Protein AF-A0A660PM32-F1 (afdb_monomer_lite)

Structure (mmCIF, N/CA/C/O backbone):
data_AF-A0A660PM32-F1
#
_entry.id   AF-A0A660PM32-F1
#
loop_
_atom_site.group_PDB
_atom_site.id
_atom_site.type_symbol
_atom_site.label_atom_id
_atom_site.label_alt_id
_atom_site.label_comp_id
_atom_site.label_asym_id
_atom_site.label_entity_id
_atom_site.label_seq_id
_atom_site.pdbx_PDB_ins_code
_atom_site.Cartn_x
_atom_site.Cartn_y
_atom_site.Cartn_z
_atom_site.occupancy
_atom_site.B_iso_or_equiv
_atom_site.auth_seq_id
_atom_site.auth_comp_id
_atom_site.auth_asym_id
_atom_site.auth_atom_id
_atom_site.pdbx_PDB_model_num
ATOM 1 N N . MET A 1 1 ? 11.156 5.774 1.285 1.00 69.38 1 MET A N 1
ATOM 2 C CA . MET A 1 1 ? 10.789 4.854 0.192 1.00 69.38 1 MET A CA 1
ATOM 3 C C . MET A 1 1 ? 9.981 3.712 0.773 1.00 69.38 1 MET A C 1
ATOM 5 O O . MET A 1 1 ? 10.249 3.328 1.905 1.00 69.38 1 MET A O 1
ATOM 9 N N . VAL A 1 2 ? 8.992 3.216 0.034 1.00 72.75 2 VAL A N 1
ATOM 10 C CA . VAL A 1 2 ? 8.153 2.070 0.417 1.00 72.75 2 VAL A CA 1
ATOM 11 C C . VAL A 1 2 ? 8.075 1.125 -0.776 1.00 72.75 2 VAL A C 1
ATOM 13 O O . VAL A 1 2 ? 7.926 1.594 -1.901 1.00 72.75 2 VAL A O 1
ATOM 16 N N . VAL A 1 3 ? 8.191 -0.183 -0.542 1.00 80.94 3 VAL A N 1
ATOM 17 C CA . VAL A 1 3 ? 7.984 -1.201 -1.580 1.00 80.94 3 VAL A CA 1
ATOM 18 C C . VAL A 1 3 ? 6.508 -1.572 -1.613 1.00 80.94 3 VAL A C 1
ATOM 20 O O . VAL A 1 3 ? 5.954 -1.992 -0.598 1.00 80.94 3 VAL A O 1
ATOM 23 N N . ILE A 1 4 ? 5.884 -1.409 -2.775 1.00 80.25 4 ILE A N 1
ATOM 24 C CA . ILE A 1 4 ? 4.477 -1.720 -3.020 1.00 80.25 4 ILE A CA 1
ATOM 25 C C . ILE A 1 4 ? 4.347 -2.868 -4.018 1.00 80.25 4 ILE A C 1
ATOM 27 O O . ILE A 1 4 ? 5.230 -3.080 -4.846 1.00 80.25 4 ILE A O 1
ATOM 31 N N . VAL A 1 5 ? 3.211 -3.557 -3.968 1.00 82.56 5 VAL A N 1
ATOM 32 C CA . VAL A 1 5 ? 2.736 -4.406 -5.067 1.00 82.56 5 VAL A CA 1
ATOM 33 C C . VAL A 1 5 ? 2.218 -3.490 -6.177 1.00 82.56 5 VAL A C 1
ATOM 35 O O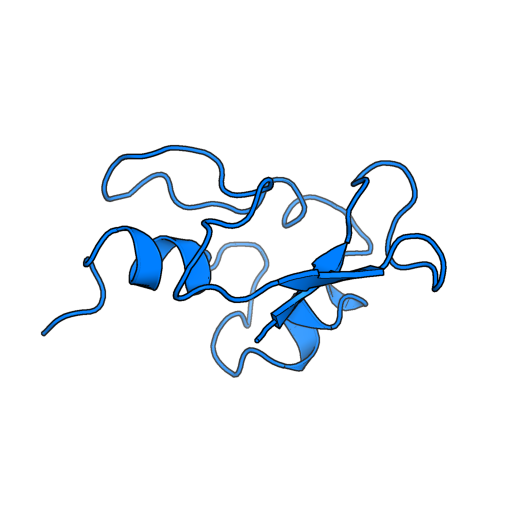 . VAL A 1 5 ? 1.495 -2.548 -5.866 1.00 82.56 5 VAL A O 1
ATOM 38 N N . VAL A 1 6 ? 2.587 -3.705 -7.440 1.00 83.31 6 VAL A N 1
ATOM 39 C CA . VAL A 1 6 ? 2.158 -2.853 -8.566 1.00 83.31 6 VAL A CA 1
ATOM 40 C C . VAL A 1 6 ? 0.775 -3.267 -9.059 1.00 83.31 6 VAL A C 1
ATOM 42 O O . VAL A 1 6 ? -0.116 -2.424 -9.113 1.00 83.31 6 VAL A O 1
ATOM 45 N N . ASP A 1 7 ? 0.584 -4.557 -9.332 1.00 83.94 7 ASP A N 1
ATOM 46 C CA . ASP A 1 7 ? -0.681 -5.150 -9.765 1.00 83.94 7 ASP A CA 1
ATOM 47 C C . ASP A 1 7 ? -1.338 -5.970 -8.628 1.00 83.94 7 ASP A C 1
ATOM 49 O O . ASP A 1 7 ? -0.811 -7.017 -8.233 1.00 83.94 7 ASP A O 1
ATOM 53 N N . PRO A 1 8 ? -2.491 -5.536 -8.081 1.00 82.06 8 PRO A N 1
ATOM 54 C CA . PRO A 1 8 ? -3.231 -6.265 -7.050 1.00 82.06 8 PRO A CA 1
ATOM 55 C C . PRO A 1 8 ? -3.788 -7.632 -7.473 1.00 82.06 8 PRO A C 1
ATOM 57 O O . PRO A 1 8 ? -4.297 -8.371 -6.626 1.00 82.06 8 PRO A O 1
ATOM 60 N N . ASP A 1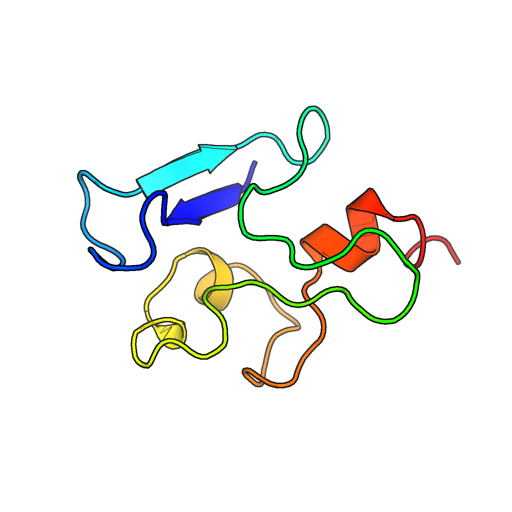 9 ? -3.783 -7.974 -8.751 1.00 86.19 9 ASP A N 1
ATOM 61 C CA . ASP A 1 9 ? -4.284 -9.266 -9.214 1.00 86.19 9 ASP A CA 1
ATOM 62 C C . ASP A 1 9 ? -3.160 -10.304 -9.320 1.00 86.19 9 ASP A C 1
ATOM 64 O O . ASP A 1 9 ? -3.418 -11.498 -9.183 1.00 86.19 9 ASP A O 1
ATOM 68 N N . LEU A 1 10 ? -1.903 -9.855 -9.416 1.00 84.62 10 LEU A N 1
ATOM 69 C CA . LEU A 1 10 ? -0.714 -10.718 -9.417 1.00 84.62 10 LEU A CA 1
ATOM 70 C C . LEU A 1 10 ? -0.131 -10.984 -8.015 1.00 84.62 10 LEU A C 1
ATOM 72 O O . LEU A 1 10 ? 0.612 -11.945 -7.830 1.00 84.62 10 LEU A O 1
ATOM 76 N N . GLY A 1 11 ? -0.455 -10.156 -7.016 1.00 85.50 11 GLY A N 1
ATOM 77 C CA . GLY A 1 11 ? 0.018 -10.339 -5.635 1.00 85.50 11 GLY A CA 1
ATOM 78 C C . GLY A 1 11 ? 1.516 -10.039 -5.425 1.00 85.50 11 GLY A C 1
ATOM 79 O O . GLY A 1 11 ? 2.155 -9.434 -6.286 1.00 85.50 11 GLY A O 1
ATOM 80 N N . PRO A 1 12 ? 2.105 -10.399 -4.267 1.00 87.81 12 PRO A N 1
ATOM 81 C CA . PRO A 1 12 ? 3.434 -9.941 -3.848 1.00 87.81 12 PRO A CA 1
ATOM 82 C C . PRO A 1 12 ? 4.585 -10.792 -4.418 1.00 87.81 12 PRO A C 1
ATOM 84 O O . PRO A 1 12 ? 5.435 -11.278 -3.679 1.00 87.81 12 PRO A O 1
ATOM 87 N N . VAL A 1 13 ? 4.627 -10.974 -5.739 1.00 89.75 13 VAL A N 1
ATOM 88 C CA . VAL A 1 13 ? 5.713 -11.692 -6.436 1.00 89.75 13 VAL A CA 1
ATOM 89 C C . VAL A 1 13 ? 6.839 -10.740 -6.846 1.00 89.75 13 VAL A C 1
ATOM 91 O O . VAL A 1 13 ? 6.572 -9.579 -7.137 1.00 89.75 13 VAL A O 1
ATOM 94 N N . GLU A 1 14 ? 8.089 -11.216 -6.906 1.00 86.62 14 GLU A N 1
ATOM 95 C CA . GLU A 1 14 ? 9.294 -10.385 -7.120 1.00 86.62 14 GLU A CA 1
ATOM 96 C C . GLU A 1 14 ? 9.178 -9.428 -8.321 1.00 86.62 14 GLU A C 1
ATOM 98 O O . GLU A 1 14 ? 9.436 -8.233 -8.190 1.00 86.62 14 GLU A O 1
ATOM 103 N N . GLY A 1 15 ? 8.685 -9.917 -9.464 1.00 90.06 15 GLY A N 1
ATOM 104 C CA . GLY A 1 15 ? 8.476 -9.108 -10.674 1.00 90.06 15 GLY A CA 1
ATOM 105 C C . GLY A 1 15 ? 7.334 -8.084 -10.595 1.00 90.06 15 GLY A C 1
ATOM 106 O O . GLY A 1 15 ? 7.152 -7.302 -11.522 1.00 90.06 15 GLY A O 1
ATOM 107 N N . ASN A 1 16 ? 6.563 -8.079 -9.507 1.00 87.81 16 ASN A N 1
ATOM 108 C CA . ASN A 1 16 ? 5.413 -7.204 -9.281 1.00 87.81 16 ASN A CA 1
ATOM 109 C C . ASN A 1 16 ? 5.619 -6.248 -8.090 1.00 87.81 16 ASN A C 1
ATOM 111 O O . ASN A 1 16 ? 4.673 -5.612 -7.619 1.00 87.81 16 ASN A O 1
ATOM 115 N N . LEU A 1 17 ? 6.846 -6.137 -7.575 1.00 84.94 17 LEU A N 1
ATOM 116 C CA . LEU A 1 17 ? 7.193 -5.210 -6.501 1.00 84.94 17 LEU A CA 1
ATOM 117 C C . LEU A 1 17 ? 7.887 -3.964 -7.061 1.00 84.94 17 LEU A C 1
ATOM 119 O O . LEU A 1 17 ? 8.786 -4.052 -7.893 1.00 84.94 17 LEU A O 1
ATOM 123 N N . LYS A 1 18 ? 7.507 -2.779 -6.573 1.00 85.62 18 LYS A N 1
ATOM 124 C CA . LYS A 1 18 ? 8.141 -1.505 -6.943 1.00 85.62 18 LYS A CA 1
ATOM 125 C C . LYS A 1 18 ? 8.391 -0.644 -5.718 1.00 85.62 18 LYS A C 1
ATOM 127 O O . LYS A 1 18 ? 7.498 -0.434 -4.901 1.00 85.62 18 LYS A O 1
ATOM 132 N N . ALA A 1 19 ? 9.593 -0.087 -5.614 1.00 84.12 19 ALA A N 1
ATOM 133 C CA . ALA A 1 19 ? 9.886 0.938 -4.624 1.00 84.12 19 ALA A CA 1
ATOM 134 C C . ALA A 1 19 ? 9.386 2.305 -5.113 1.00 84.12 19 ALA A C 1
ATOM 136 O O . ALA A 1 19 ? 9.750 2.752 -6.201 1.00 84.12 19 ALA A O 1
ATOM 137 N N . ILE A 1 20 ? 8.576 2.977 -4.299 1.00 77.56 20 ILE A N 1
ATOM 138 C CA . ILE A 1 20 ? 8.092 4.337 -4.554 1.00 77.56 20 ILE A CA 1
ATOM 139 C C . ILE A 1 20 ? 8.601 5.311 -3.488 1.00 77.56 20 ILE A C 1
ATOM 141 O O . ILE A 1 20 ? 8.805 4.953 -2.317 1.00 77.56 20 ILE A O 1
ATOM 145 N N . ASP A 1 21 ? 8.809 6.566 -3.887 1.00 79.25 21 ASP A N 1
ATOM 146 C CA . ASP A 1 21 ? 9.105 7.658 -2.962 1.00 79.25 21 ASP A CA 1
ATOM 147 C C . ASP A 1 21 ? 7.818 8.396 -2.594 1.00 79.25 21 ASP A C 1
ATOM 149 O O . ASP A 1 21 ? 7.345 9.280 -3.302 1.00 79.25 21 ASP A O 1
ATOM 153 N N . THR A 1 22 ? 7.285 8.062 -1.424 1.00 70.62 22 THR A N 1
ATOM 154 C CA . THR A 1 22 ? 6.020 8.592 -0.903 1.00 70.62 22 THR A CA 1
ATOM 155 C C . THR A 1 22 ? 6.050 10.092 -0.593 1.00 70.62 22 THR A C 1
ATOM 157 O O . THR A 1 22 ? 5.029 10.652 -0.200 1.00 70.62 22 THR A O 1
ATOM 160 N N . ARG A 1 23 ? 7.218 10.745 -0.684 1.00 72.56 23 ARG A N 1
ATOM 161 C CA . ARG A 1 23 ? 7.347 12.209 -0.600 1.00 72.56 23 ARG A CA 1
ATOM 162 C C . ARG A 1 23 ? 7.193 12.890 -1.958 1.00 72.56 23 ARG A C 1
ATOM 164 O O . ARG A 1 23 ? 6.929 14.086 -1.992 1.00 72.56 23 ARG A O 1
ATOM 171 N N . LYS A 1 24 ? 7.396 12.149 -3.049 1.00 77.38 24 LYS A N 1
ATOM 172 C CA . LYS A 1 24 ? 7.345 12.649 -4.428 1.00 77.38 24 LYS A CA 1
ATOM 173 C C . LYS A 1 24 ? 6.059 12.244 -5.133 1.00 77.38 24 LYS A C 1
ATOM 175 O O . LYS A 1 24 ? 5.508 13.046 -5.877 1.00 77.38 24 LYS A O 1
ATOM 180 N N . GLU A 1 25 ? 5.580 11.029 -4.886 1.00 75.56 25 GLU A N 1
ATOM 181 C CA . GLU A 1 25 ? 4.386 10.488 -5.533 1.00 75.56 25 GLU A CA 1
ATOM 182 C C . GLU A 1 25 ? 3.450 9.793 -4.527 1.00 75.56 25 GLU A C 1
ATOM 184 O O . GLU A 1 25 ? 3.915 9.163 -3.568 1.00 75.56 25 GLU A O 1
ATOM 189 N N . PRO A 1 26 ? 2.121 9.904 -4.710 1.00 74.31 26 PRO A N 1
ATOM 190 C CA . PRO A 1 26 ? 1.165 9.116 -3.948 1.00 74.31 26 PRO A CA 1
ATOM 191 C C . PRO A 1 26 ? 1.198 7.654 -4.406 1.00 74.31 26 PRO A C 1
ATOM 193 O O . PRO A 1 26 ? 1.484 7.349 -5.561 1.00 74.31 26 PRO A O 1
ATOM 196 N N . CYS A 1 27 ? 0.841 6.732 -3.513 1.00 77.31 27 CYS A N 1
ATOM 197 C CA . CYS A 1 27 ? 0.671 5.339 -3.914 1.00 77.31 27 CYS A CA 1
ATOM 198 C C . CYS A 1 27 ? -0.520 5.174 -4.866 1.00 77.31 27 CYS A C 1
ATOM 200 O O . CYS A 1 27 ? -1.599 5.688 -4.557 1.00 77.31 27 CYS A O 1
ATOM 202 N N . PRO A 1 28 ? -0.365 4.403 -5.958 1.00 78.06 28 PRO A N 1
ATOM 203 C CA . PRO A 1 28 ? -1.436 4.165 -6.924 1.00 78.06 28 PRO A CA 1
ATOM 204 C C . PRO A 1 28 ? -2.630 3.416 -6.319 1.00 78.06 28 PRO A C 1
ATOM 206 O O . PRO A 1 28 ? -3.754 3.568 -6.783 1.00 78.06 28 PRO A O 1
ATOM 209 N N . HIS A 1 29 ? -2.409 2.650 -5.247 1.00 78.75 29 HIS A N 1
ATOM 210 C CA . HIS A 1 29 ? -3.461 1.886 -4.571 1.00 78.75 29 HIS A CA 1
ATOM 211 C C . HIS A 1 29 ? -4.214 2.686 -3.519 1.00 78.75 29 HIS A C 1
ATOM 213 O O . HIS A 1 29 ? -5.095 2.141 -2.855 1.00 78.75 29 HIS A O 1
ATOM 219 N N . LEU A 1 30 ? -3.884 3.962 -3.323 1.00 77.25 30 LEU A N 1
ATOM 220 C CA . LEU A 1 30 ? -4.608 4.801 -2.386 1.00 77.25 30 LEU A CA 1
ATOM 221 C C . LEU A 1 30 ? -6.028 5.058 -2.911 1.00 77.25 30 LEU A C 1
ATOM 223 O O . LEU A 1 30 ? -6.242 5.830 -3.843 1.00 77.25 30 LEU A O 1
ATOM 227 N N . ARG A 1 31 ? -7.025 4.428 -2.288 1.00 76.00 31 ARG A N 1
ATOM 228 C CA . ARG A 1 31 ? -8.432 4.712 -2.559 1.00 76.00 31 ARG A CA 1
ATOM 229 C C . ARG A 1 31 ? -8.792 6.039 -1.908 1.00 76.00 31 ARG A C 1
ATOM 231 O O . ARG A 1 31 ? -8.798 6.128 -0.684 1.00 76.00 31 ARG A O 1
ATOM 238 N N . GLY A 1 32 ? -9.181 7.008 -2.733 1.00 66.12 32 GLY A N 1
ATOM 239 C CA . GLY A 1 32 ? -9.757 8.281 -2.306 1.00 66.12 32 GLY A CA 1
ATOM 240 C C . GLY A 1 32 ? -8.740 9.398 -2.054 1.00 66.12 32 GLY A C 1
ATOM 241 O O . GLY A 1 32 ? -7.548 9.177 -1.881 1.00 66.12 32 GLY A O 1
ATOM 242 N N . SER A 1 33 ? -9.251 10.630 -2.037 1.00 63.91 33 SER A N 1
ATOM 243 C CA . SER A 1 33 ? -8.475 11.870 -1.885 1.00 63.91 33 SER A CA 1
ATOM 244 C C . SER A 1 33 ? -8.983 12.768 -0.747 1.00 63.91 33 SER A C 1
ATOM 246 O O . SER A 1 33 ? -8.604 13.932 -0.659 1.00 63.91 33 SER A O 1
ATOM 248 N N . LYS A 1 34 ? -9.860 12.256 0.133 1.00 58.34 34 LYS A N 1
ATOM 249 C CA . LYS A 1 34 ? -10.514 13.031 1.206 1.00 58.34 34 LYS A CA 1
ATOM 250 C C . LYS A 1 34 ? -10.263 12.452 2.605 1.00 58.34 34 LYS A C 1
ATOM 252 O O . LYS A 1 34 ? -10.385 11.232 2.753 1.00 58.34 34 LYS A O 1
ATOM 257 N N . PRO A 1 35 ? -10.025 13.297 3.635 1.00 50.22 35 PRO A N 1
ATOM 258 C CA . PRO A 1 35 ? -9.912 12.890 5.039 1.00 50.22 35 PRO A CA 1
ATOM 259 C C . PRO A 1 35 ? -10.992 11.889 5.453 1.00 50.22 35 PRO A C 1
ATOM 261 O O . PRO A 1 35 ? -12.168 12.225 5.496 1.00 50.22 35 PRO A O 1
ATOM 264 N N . GLY A 1 36 ? -10.593 10.638 5.711 1.00 52.81 36 GLY A N 1
ATOM 265 C CA . GLY A 1 36 ? -11.493 9.561 6.150 1.00 52.81 36 GLY A CA 1
ATOM 266 C C . GLY A 1 36 ? -11.666 8.401 5.165 1.00 52.81 36 GLY A C 1
ATOM 267 O O . GLY A 1 36 ? -11.915 7.287 5.612 1.00 52.81 36 GLY A O 1
ATOM 268 N N . LYS A 1 37 ? -11.443 8.609 3.862 1.00 58.59 37 LYS A N 1
ATOM 269 C CA . LYS A 1 37 ? -11.406 7.540 2.848 1.00 58.59 37 LYS A CA 1
ATOM 270 C C . LYS A 1 37 ? -9.965 7.342 2.387 1.00 58.59 37 LYS A C 1
ATOM 272 O O . LYS A 1 37 ? -9.628 7.782 1.300 1.00 58.59 37 LYS A O 1
ATOM 277 N N . PHE A 1 38 ? -9.116 6.771 3.242 1.00 68.38 38 PHE A N 1
ATOM 278 C CA . PHE A 1 38 ? -7.702 6.498 2.940 1.00 68.38 38 PHE A CA 1
ATOM 279 C C . PHE A 1 38 ? -7.397 5.026 3.163 1.00 68.38 38 PHE A C 1
ATOM 281 O O . PHE A 1 38 ? -6.759 4.637 4.144 1.00 68.38 38 PHE A O 1
ATOM 288 N N . PHE A 1 39 ? -7.922 4.211 2.261 1.00 68.62 39 PHE A N 1
ATOM 289 C CA . PHE A 1 39 ? -7.756 2.765 2.284 1.00 68.62 39 PHE A CA 1
ATOM 290 C C . PHE A 1 39 ? -6.895 2.334 1.113 1.00 68.62 39 PHE A C 1
ATOM 292 O O . PHE A 1 39 ? -6.989 2.913 0.036 1.00 68.62 39 PHE A O 1
ATOM 299 N N . CYS A 1 40 ? -6.051 1.330 1.306 1.00 77.94 40 CYS A N 1
ATOM 300 C CA . CYS A 1 40 ? -5.320 0.759 0.188 1.00 77.94 40 CYS A CA 1
ATOM 301 C C . CYS A 1 40 ? -6.232 -0.209 -0.571 1.00 77.94 40 CYS A C 1
ATOM 303 O O . CYS A 1 40 ? -6.963 -0.981 0.048 1.00 77.94 40 CYS A O 1
ATOM 305 N N . ALA A 1 41 ? -6.155 -0.228 -1.901 1.00 78.62 41 ALA A N 1
ATOM 306 C CA . ALA A 1 41 ? -6.916 -1.156 -2.728 1.00 78.62 41 ALA A CA 1
ATOM 307 C C . ALA A 1 41 ? -6.556 -2.625 -2.486 1.00 78.62 41 ALA A C 1
ATOM 309 O O . ALA A 1 41 ? -7.343 -3.507 -2.827 1.00 78.62 41 ALA A O 1
ATOM 310 N N . ILE A 1 42 ? -5.398 -2.863 -1.870 1.00 78.25 42 ILE A N 1
ATOM 311 C CA . ILE A 1 42 ? -4.889 -4.198 -1.589 1.00 78.25 42 ILE A CA 1
ATOM 312 C C . ILE A 1 42 ? -5.148 -4.657 -0.150 1.00 78.25 42 ILE A C 1
ATOM 314 O O . ILE A 1 42 ? -4.896 -5.818 0.118 1.00 78.25 42 ILE A O 1
ATOM 318 N N . HIS A 1 43 ? -5.663 -3.820 0.768 1.00 78.31 43 HIS A N 1
ATOM 319 C CA . HIS A 1 43 ? -5.927 -4.253 2.161 1.00 78.31 43 HIS A CA 1
ATOM 320 C C . HIS A 1 43 ? -6.924 -5.415 2.239 1.00 78.31 43 HIS A C 1
ATOM 322 O O . HIS A 1 43 ? -6.808 -6.273 3.109 1.00 78.31 43 HIS A O 1
ATOM 328 N N . ASP A 1 44 ? -7.876 -5.451 1.306 1.00 79.50 44 ASP A N 1
ATOM 329 C CA . ASP A 1 44 ? -8.901 -6.495 1.233 1.00 79.50 44 ASP A CA 1
ATOM 330 C C . ASP A 1 44 ? -8.368 -7.794 0.598 1.00 79.50 44 ASP A C 1
ATOM 332 O O . ASP A 1 44 ? -9.078 -8.797 0.533 1.00 79.50 44 ASP A O 1
ATOM 336 N N . LYS A 1 45 ? -7.132 -7.790 0.081 1.00 84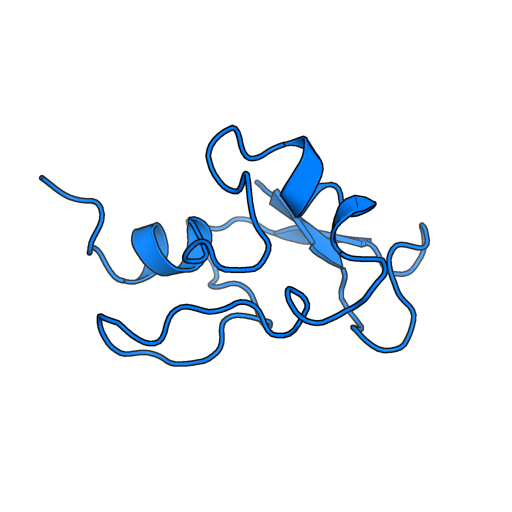.12 45 LYS A N 1
ATOM 337 C CA . LYS A 1 45 ? -6.549 -8.955 -0.585 1.00 84.12 45 LYS A CA 1
ATOM 338 C C . LYS A 1 45 ? -6.013 -9.937 0.470 1.00 84.12 45 LYS A C 1
ATOM 340 O O . LYS A 1 45 ? -5.342 -9.516 1.412 1.00 84.12 45 LYS A O 1
ATOM 345 N N . PRO A 1 46 ? -6.240 -11.255 0.312 1.00 87.25 46 PRO A N 1
ATOM 346 C CA . PRO A 1 46 ? -5.852 -12.252 1.316 1.00 87.25 46 PRO A CA 1
ATOM 347 C C . PRO A 1 46 ? -4.337 -12.298 1.567 1.00 87.25 46 PRO A C 1
ATOM 349 O O . PRO A 1 46 ? -3.907 -12.508 2.699 1.00 87.25 46 PRO A O 1
ATOM 352 N N . TRP A 1 47 ? -3.540 -12.010 0.536 1.00 85.25 47 TRP A N 1
ATOM 353 C CA . TRP A 1 47 ? -2.076 -11.954 0.580 1.00 85.25 47 TRP A CA 1
ATOM 354 C C . TRP A 1 47 ? -1.524 -10.631 1.132 1.00 85.25 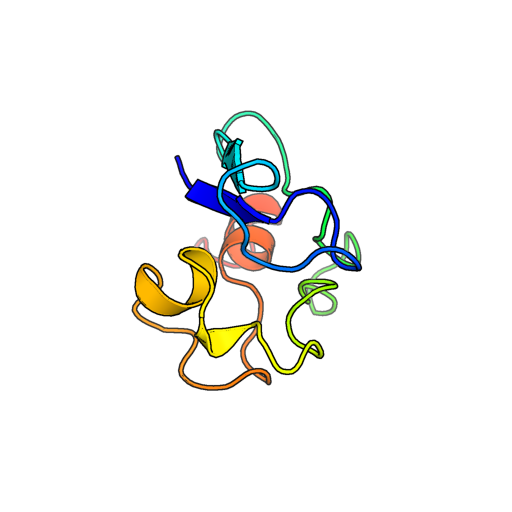47 TRP A C 1
ATOM 356 O O . TRP A 1 47 ? -0.313 -10.459 1.228 1.00 85.25 47 TRP A O 1
ATOM 366 N N . TYR A 1 48 ? -2.364 -9.660 1.507 1.00 82.75 48 TYR A N 1
ATOM 367 C CA . TYR A 1 48 ? -1.897 -8.345 1.966 1.00 82.75 48 TYR A CA 1
ATOM 368 C C . TYR A 1 48 ? -0.890 -8.434 3.124 1.00 82.75 48 TYR A C 1
ATOM 370 O O . TYR A 1 48 ? 0.090 -7.688 3.154 1.00 82.75 48 TYR A O 1
ATOM 378 N N . LYS A 1 49 ? -1.079 -9.400 4.031 1.00 81.88 49 LYS A N 1
ATOM 379 C CA . LYS A 1 49 ? -0.188 -9.644 5.178 1.00 81.88 49 LYS A CA 1
ATOM 380 C C . LYS A 1 49 ? 1.223 -10.097 4.786 1.00 81.88 49 LYS A C 1
ATOM 382 O O . LYS A 1 49 ? 2.145 -9.991 5.590 1.00 81.88 49 LYS A O 1
ATOM 387 N N . GLU A 1 50 ? 1.392 -10.589 3.566 1.00 84.56 50 GLU A N 1
ATOM 388 C CA . GLU A 1 50 ? 2.675 -11.027 3.008 1.00 84.56 50 GLU A CA 1
ATOM 389 C C . GLU A 1 50 ? 3.435 -9.864 2.358 1.00 84.56 50 GLU A C 1
ATOM 391 O O . GLU A 1 50 ? 4.604 -9.991 2.006 1.00 84.56 50 GLU A O 1
ATOM 396 N N . THR A 1 51 ? 2.790 -8.705 2.193 1.00 79.69 51 THR A N 1
ATOM 397 C CA . THR A 1 51 ? 3.418 -7.566 1.528 1.00 79.69 51 THR A CA 1
ATOM 398 C C . THR A 1 51 ? 4.475 -6.899 2.412 1.00 79.69 51 THR A C 1
ATOM 400 O O . THR A 1 51 ? 4.267 -6.736 3.620 1.00 79.69 51 THR A O 1
ATOM 403 N N . PRO A 1 52 ? 5.554 -6.361 1.810 1.00 75.62 52 PRO A N 1
ATOM 404 C CA . PRO A 1 52 ? 6.491 -5.489 2.515 1.00 75.62 52 PRO A CA 1
ATOM 405 C C . PRO A 1 52 ? 5.806 -4.275 3.158 1.00 75.62 52 PRO A C 1
ATOM 407 O O . PRO A 1 52 ? 6.263 -3.787 4.187 1.00 75.62 52 PRO A O 1
ATOM 410 N N . CYS A 1 53 ? 4.693 -3.800 2.582 1.00 73.88 53 CYS A N 1
ATOM 411 C CA . CYS A 1 53 ? 3.876 -2.744 3.177 1.00 73.88 53 CYS A CA 1
ATOM 412 C C . 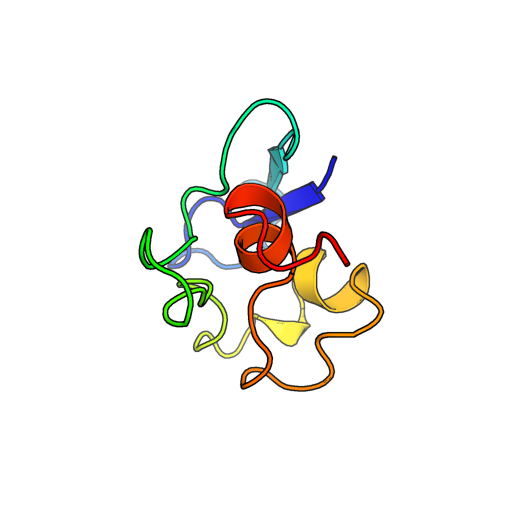CYS A 1 53 ? 3.407 -3.140 4.579 1.00 73.88 53 CYS A C 1
ATOM 414 O O . CYS A 1 53 ? 3.723 -2.428 5.520 1.00 73.88 53 CYS A O 1
ATOM 416 N N . PHE A 1 54 ? 2.744 -4.291 4.725 1.00 77.25 54 PHE A N 1
ATOM 417 C CA . PHE A 1 54 ? 2.257 -4.780 6.018 1.00 77.25 54 PHE A CA 1
ATOM 418 C C . PHE A 1 54 ? 3.406 -5.042 7.006 1.00 77.25 54 PHE A C 1
ATOM 420 O O . PHE A 1 54 ? 3.341 -4.645 8.169 1.00 77.25 54 PHE A O 1
ATOM 427 N N . GLN 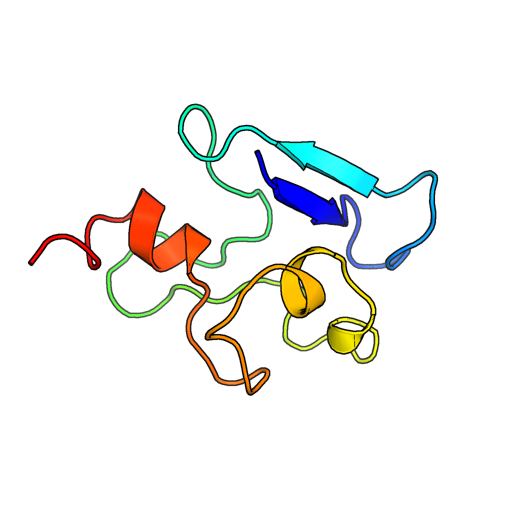A 1 55 ? 4.495 -5.657 6.534 1.00 74.00 55 GLN A N 1
ATOM 428 C CA . GLN A 1 55 ? 5.623 -6.050 7.385 1.00 74.00 55 GLN A CA 1
ATOM 429 C C . GLN A 1 55 ? 6.478 -4.870 7.873 1.00 74.00 55 GLN A C 1
ATOM 431 O O . GLN A 1 55 ? 6.987 -4.899 8.994 1.00 74.00 55 GLN A O 1
ATOM 436 N N . HIS A 1 56 ? 6.629 -3.813 7.071 1.00 68.00 56 HIS A N 1
ATOM 437 C CA . HIS A 1 56 ? 7.465 -2.657 7.412 1.00 68.00 56 HIS A CA 1
ATOM 438 C C . HIS A 1 56 ? 6.690 -1.476 8.038 1.00 68.00 56 HIS A C 1
ATOM 440 O O . HIS A 1 56 ? 7.291 -0.445 8.351 1.00 68.00 56 HIS A O 1
ATOM 446 N N . THR A 1 57 ? 5.378 -1.594 8.291 1.00 59.31 57 THR A N 1
ATOM 447 C CA . THR A 1 57 ? 4.560 -0.539 8.924 1.00 59.31 57 THR A CA 1
ATOM 448 C C . THR A 1 57 ? 4.128 -0.894 10.350 1.00 59.31 57 THR A C 1
ATOM 450 O O . THR A 1 57 ? 3.085 -1.495 10.567 1.00 59.31 57 THR A O 1
ATOM 453 N N . GLN A 1 58 ? 4.862 -0.425 11.362 1.00 48.19 58 GLN A N 1
ATOM 454 C CA . GLN A 1 58 ? 4.610 -0.689 12.796 1.00 48.19 58 GLN A CA 1
ATOM 455 C C . GLN A 1 58 ? 3.248 -0.222 13.403 1.00 48.19 58 GLN A C 1
ATOM 457 O O . GLN A 1 58 ? 3.140 -0.130 14.624 1.00 48.19 58 GLN A O 1
ATOM 462 N N . ILE A 1 59 ? 2.194 0.091 12.631 1.00 51.03 59 ILE A N 1
ATOM 463 C CA . ILE A 1 59 ? 0.855 0.439 13.178 1.00 51.03 59 ILE A CA 1
ATOM 464 C C . ILE A 1 59 ? -0.325 -0.219 12.430 1.00 51.03 59 ILE A C 1
ATOM 466 O O . ILE A 1 59 ? -1.399 -0.285 13.014 1.00 51.03 59 ILE A O 1
ATOM 470 N N . GLU A 1 60 ? -0.167 -0.761 11.217 1.00 60.22 60 GLU A N 1
ATOM 471 C CA . GLU A 1 60 ? -1.261 -1.480 10.530 1.00 60.22 60 GLU A CA 1
ATOM 472 C C . GLU A 1 60 ? -1.338 -2.915 11.084 1.00 60.22 60 GLU A C 1
ATOM 474 O O . GLU A 1 60 ? -0.813 -3.866 10.515 1.00 60.22 60 GLU A O 1
ATOM 479 N N . ARG A 1 61 ? -1.917 -3.054 12.283 1.00 58.88 61 ARG A N 1
ATOM 480 C CA . ARG A 1 61 ? -2.092 -4.336 12.990 1.00 58.88 61 ARG A CA 1
ATOM 481 C C . ARG A 1 61 ? -3.286 -5.117 12.446 1.00 58.88 61 ARG A C 1
ATOM 483 O O . ARG A 1 61 ? -3.404 -6.317 12.688 1.00 58.88 61 ARG A O 1
ATOM 490 N N . SER A 1 62 ? -4.175 -4.432 11.731 1.00 66.31 62 SER A N 1
ATOM 491 C CA . SER A 1 62 ? -5.381 -4.976 11.127 1.00 66.31 62 SER A CA 1
ATOM 492 C C . SER A 1 62 ? -5.548 -4.470 9.689 1.00 66.31 62 SER A C 1
ATOM 494 O O . SER A 1 62 ? -5.261 -3.303 9.427 1.00 66.31 62 SER A O 1
ATOM 496 N N . PRO A 1 63 ? -6.110 -5.279 8.769 1.00 64.69 63 PRO A N 1
ATOM 497 C CA . PRO A 1 63 ? -6.580 -4.799 7.463 1.00 64.69 63 PRO A CA 1
ATOM 498 C C . PRO A 1 63 ? -7.551 -3.609 7.558 1.00 64.69 63 PRO A C 1
ATOM 500 O O . PRO A 1 63 ? -7.679 -2.838 6.610 1.00 64.69 63 PRO A O 1
ATOM 503 N N . ASN A 1 64 ? -8.207 -3.443 8.713 1.00 66.56 64 ASN A N 1
ATOM 504 C CA . ASN A 1 64 ? -9.141 -2.353 8.988 1.00 66.56 64 ASN A CA 1
ATOM 505 C C . ASN A 1 64 ? -8.457 -1.020 9.348 1.00 66.56 64 ASN A C 1
ATOM 507 O O . ASN A 1 64 ? -9.131 0.011 9.436 1.00 66.56 64 ASN A O 1
ATOM 511 N N . ASP A 1 65 ? -7.143 -1.019 9.580 1.00 69.19 65 ASP A N 1
ATOM 512 C CA . ASP A 1 65 ? -6.406 0.198 9.895 1.00 69.19 65 ASP A CA 1
ATOM 513 C C . ASP A 1 65 ? -6.286 1.102 8.660 1.00 69.19 65 ASP A C 1
ATOM 515 O O . ASP A 1 65 ? -6.173 0.660 7.514 1.00 69.19 65 ASP A O 1
ATOM 519 N N . LYS A 1 66 ? -6.312 2.419 8.892 1.00 69.31 66 LYS A N 1
ATOM 520 C CA . LYS A 1 66 ? -6.152 3.407 7.816 1.00 69.31 66 LYS A CA 1
ATOM 521 C C . LYS A 1 66 ? -4.746 3.313 7.232 1.00 69.31 66 LYS A C 1
ATOM 523 O O . LYS A 1 66 ? -3.777 3.306 7.989 1.00 69.31 66 LYS A O 1
ATOM 528 N N . CYS A 1 67 ? -4.644 3.399 5.905 1.00 73.81 67 CYS A N 1
ATOM 529 C CA . CYS A 1 67 ? -3.360 3.408 5.215 1.00 73.81 67 CYS A CA 1
ATOM 530 C C . CYS A 1 67 ? -2.504 4.595 5.691 1.00 73.81 67 CYS A C 1
ATOM 532 O O . CYS A 1 67 ? -2.860 5.764 5.484 1.00 73.81 67 CYS A O 1
ATOM 534 N N . ARG A 1 68 ? -1.352 4.320 6.311 1.00 70.50 68 ARG A N 1
ATOM 535 C CA . ARG A 1 68 ? -0.438 5.341 6.849 1.00 70.50 68 ARG A CA 1
ATOM 536 C C . ARG A 1 68 ? 0.083 6.267 5.754 1.00 70.50 68 ARG A C 1
ATOM 538 O O . ARG A 1 68 ? 0.232 7.467 5.981 1.00 70.50 68 ARG A O 1
ATOM 545 N N . MET A 1 69 ? 0.326 5.727 4.564 1.00 69.62 69 MET A N 1
ATOM 546 C CA . MET A 1 69 ? 0.734 6.515 3.404 1.00 69.62 69 MET A CA 1
ATOM 547 C C . MET A 1 69 ? -0.370 7.483 2.974 1.00 69.62 69 MET A C 1
ATOM 549 O O . MET A 1 69 ? -0.088 8.658 2.763 1.00 69.62 69 MET A O 1
ATOM 553 N N . GLY A 1 70 ? -1.632 7.042 2.972 1.00 68.62 70 GLY A N 1
ATOM 554 C CA . GLY A 1 70 ? -2.779 7.934 2.797 1.00 68.62 70 GLY A CA 1
ATOM 555 C C . GLY A 1 70 ? -2.845 9.022 3.872 1.00 68.62 70 GLY A C 1
ATOM 556 O O . GLY A 1 70 ? -2.958 10.203 3.557 1.00 68.62 70 GLY A O 1
ATOM 557 N N . LYS A 1 71 ? -2.671 8.657 5.150 1.00 68.50 71 LYS A N 1
ATOM 558 C CA . LYS A 1 71 ? -2.608 9.624 6.263 1.00 68.50 71 LYS A CA 1
ATOM 559 C C . LYS A 1 71 ? -1.508 10.680 6.068 1.00 68.50 71 LYS A C 1
ATOM 561 O O . LYS A 1 71 ? -1.733 11.843 6.400 1.00 68.50 71 LYS A O 1
ATOM 566 N N . TYR A 1 72 ? -0.342 10.287 5.550 1.00 68.50 72 TYR A N 1
ATOM 567 C CA . TYR A 1 72 ? 0.786 11.189 5.304 1.00 68.50 72 TYR A CA 1
ATOM 568 C C . TYR A 1 72 ? 0.548 12.107 4.100 1.00 68.50 72 TYR A C 1
ATOM 570 O O . TYR A 1 72 ? 0.650 13.323 4.238 1.00 68.50 72 TYR A O 1
ATOM 578 N N . VAL A 1 73 ? 0.174 11.536 2.949 1.00 64.81 73 VAL A N 1
ATOM 579 C CA . VAL A 1 73 ? -0.070 12.277 1.697 1.00 64.81 73 VAL A CA 1
ATOM 580 C C . VAL A 1 73 ? -1.168 13.325 1.875 1.00 64.81 73 VAL A C 1
ATOM 582 O O . VAL A 1 73 ? -1.084 14.408 1.307 1.00 64.81 73 VAL A O 1
ATOM 585 N N . LEU A 1 74 ? -2.176 13.041 2.703 1.00 65.75 74 LEU A N 1
ATOM 586 C CA . LEU A 1 74 ? -3.321 13.936 2.892 1.00 65.75 74 LEU A CA 1
ATOM 587 C C . LEU A 1 74 ? -3.227 14.811 4.144 1.00 65.75 74 LEU A C 1
ATOM 589 O O . LEU A 1 74 ? -4.216 15.416 4.549 1.00 65.75 74 LEU A O 1
ATOM 593 N N . GLY A 1 75 ? -2.049 14.881 4.771 1.00 61.97 75 GLY A N 1
ATOM 594 C CA . GLY A 1 75 ? -1.760 15.835 5.845 1.00 61.97 75 GLY A CA 1
ATOM 595 C C . GLY A 1 75 ? -2.471 15.575 7.179 1.00 61.97 75 GLY A C 1
ATOM 596 O O . GLY A 1 75 ? -2.250 16.315 8.129 1.00 61.97 75 GLY A O 1
ATOM 597 N N . VAL A 1 76 ? -3.254 14.499 7.310 1.00 57.88 76 VAL A N 1
ATOM 598 C CA . VAL A 1 76 ? -4.032 14.171 8.529 1.00 57.88 76 VAL A CA 1
ATOM 599 C C . VAL A 1 76 ? -3.149 13.579 9.647 1.00 57.88 76 VAL A C 1
ATOM 601 O O . VAL A 1 76 ? -3.622 13.186 10.710 1.00 57.88 76 VAL A O 1
ATOM 604 N N . GLY A 1 77 ? -1.840 13.472 9.410 1.00 51.38 77 GLY A N 1
ATOM 605 C CA . GLY A 1 77 ? -0.835 13.095 10.403 1.00 51.38 77 GLY A CA 1
ATOM 606 C C . GLY A 1 77 ? -0.020 14.247 10.983 1.00 51.38 77 GLY A C 1
ATOM 607 O O . GLY A 1 77 ? 0.854 13.963 11.795 1.00 51.38 77 GLY A O 1
ATOM 608 N N . LYS A 1 78 ? -0.268 15.501 10.585 1.00 42.00 78 LYS A N 1
ATOM 609 C CA . LYS A 1 78 ? 0.330 16.662 11.252 1.00 42.00 78 LYS A CA 1
ATOM 610 C C . LYS A 1 78 ? -0.565 17.085 12.419 1.00 42.00 78 LYS A C 1
ATOM 612 O O . LYS A 1 78 ? -1.553 17.784 12.212 1.00 42.00 78 LYS A O 1
ATOM 617 N N . ALA A 1 79 ? -0.221 16.600 13.607 1.00 41.16 79 ALA A N 1
ATOM 618 C CA . ALA A 1 79 ? -0.436 17.294 14.872 1.00 41.16 79 ALA A CA 1
ATOM 619 C C . ALA A 1 79 ? 0.950 17.667 15.402 1.00 41.16 79 ALA A C 1
ATOM 621 O O . ALA A 1 79 ? 1.865 16.829 15.211 1.00 41.16 79 ALA A O 1
#

pLDDT: mean 72.85, std 11.36, range [41.16, 90.06]

Radius of gyration: 11.86 Å; chains: 1; bounding box: 22×30×26 Å

Sequence (79 aa):
MVVIVVDPDLGPVEGNLKAIDTRKEPCPHLRGSKPGKFFCAIHDKPWYKETPCFQHTQIERSPNDKCRMGKYVLGVGKA

Foldseek 3Di:
DAKDQQDLVVADDPVRIDDDDLVVDQDPQQQDQDPPRGAGVNLPPPRPCVGSLNVVDPPCPHSPDGRVSSCVSNVVPDD

Secondary structure (DSSP, 8-state):
-EEEES-TTT-S-GGGEEEE-TTTS--TTEE-SSTT--EETTTTSGGGGGSHHHHH-TT--STTSPPHHHHHHTTTT--